Protein AF-A0A925PX98-F1 (afdb_monomer_lite)

Foldseek 3Di:
DDDDDDDDPDPPDPPVCVPVVPVVLVVLLVVLLVCVVVVVLVVSVVSVVVSCVVCVPDDDDPVSCVSSPDD

Secondary structure (DSSP, 8-state):
-------------TTSSTTTTTHHHHHHHHHHHHHHHTT-HHHHHHHHHHHHHH-TT----HHHHHHHS--

Radius of gyration: 18.39 Å; chains: 1; bounding box: 26×47×52 Å

Sequence (71 aa):
MKREAALAQAPAGIAADAQVAIDEPTRELEAIAKLRAGGRHEEADKALAEFRRKRPDYRIPEAMWERVKAR

pLDDT: mean 73.28, std 19.37, range [37.41, 92.56]

Structure (mmCIF, N/CA/C/O backbone):
data_AF-A0A925PX98-F1
#
_entry.id   AF-A0A925PX98-F1
#
loop_
_atom_site.group_PDB
_atom_site.id
_atom_site.type_symbol
_atom_site.label_atom_id
_atom_site.label_alt_id
_atom_site.label_comp_id
_atom_site.label_asym_id
_atom_site.label_entity_id
_atom_site.label_seq_id
_atom_site.pdbx_PDB_ins_code
_atom_site.Cartn_x
_atom_site.Cartn_y
_atom_site.Cartn_z
_atom_site.occupancy
_atom_site.B_iso_or_equiv
_atom_site.auth_seq_id
_atom_site.auth_comp_id
_atom_site.auth_asym_id
_atom_site.auth_atom_id
_atom_site.pdbx_PDB_model_num
ATOM 1 N N . MET A 1 1 ? 16.422 -39.669 -43.208 1.00 40.28 1 MET A N 1
ATOM 2 C CA . MET A 1 1 ? 16.653 -40.170 -41.836 1.00 40.28 1 MET A CA 1
ATOM 3 C C . MET A 1 1 ? 16.149 -39.126 -40.845 1.00 40.28 1 MET A C 1
ATOM 5 O O . MET A 1 1 ? 16.599 -38.003 -40.964 1.00 40.28 1 MET A O 1
ATOM 9 N N . LYS A 1 2 ? 15.236 -39.538 -39.941 1.00 45.47 2 LYS A N 1
ATOM 10 C CA . LYS A 1 2 ? 15.129 -39.196 -38.496 1.00 45.47 2 LYS A CA 1
ATOM 11 C C . LYS A 1 2 ? 14.975 -37.692 -38.144 1.00 45.47 2 LYS A C 1
AT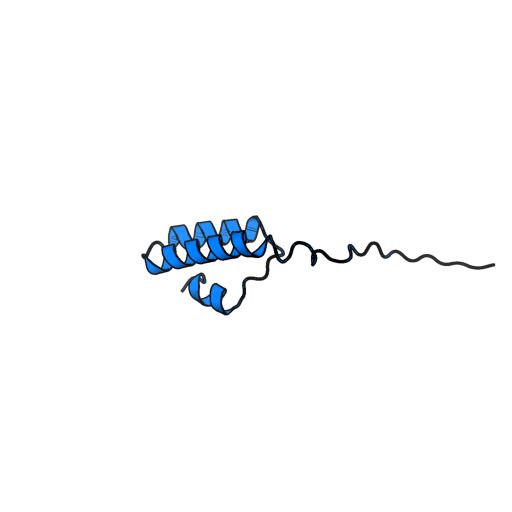OM 13 O O . LYS A 1 2 ? 15.888 -36.931 -38.409 1.00 45.47 2 LYS A O 1
ATOM 18 N N . ARG A 1 3 ? 13.753 -37.228 -37.798 1.00 44.09 3 ARG A N 1
ATOM 19 C CA . ARG A 1 3 ? 13.199 -36.953 -36.430 1.00 44.09 3 ARG A CA 1
ATOM 20 C C . ARG A 1 3 ? 14.054 -35.893 -35.680 1.00 44.09 3 ARG A C 1
ATOM 22 O O . ARG A 1 3 ? 15.263 -35.992 -35.745 1.00 44.09 3 ARG A O 1
ATOM 29 N N . GLU A 1 4 ? 13.565 -34.844 -35.009 1.00 37.41 4 GLU A N 1
ATOM 30 C CA . GLU A 1 4 ? 12.602 -34.715 -33.888 1.00 37.41 4 GLU A CA 1
ATOM 31 C C . GLU A 1 4 ? 12.306 -33.192 -33.740 1.00 37.41 4 GLU A C 1
ATOM 33 O O . GLU A 1 4 ? 13.215 -32.382 -33.876 1.00 37.41 4 GLU A O 1
ATOM 38 N N . ALA A 1 5 ? 11.066 -32.694 -33.733 1.00 47.59 5 ALA A N 1
ATOM 39 C CA . ALA A 1 5 ? 10.213 -32.493 -32.554 1.00 47.59 5 ALA A CA 1
ATOM 40 C C . ALA A 1 5 ? 10.942 -31.963 -31.301 1.00 47.59 5 ALA A C 1
ATOM 42 O O . ALA A 1 5 ? 11.540 -32.750 -30.582 1.00 47.59 5 ALA A O 1
ATOM 43 N N . ALA A 1 6 ? 10.788 -30.670 -30.983 1.00 40.28 6 ALA A N 1
ATOM 44 C CA . ALA A 1 6 ? 10.694 -30.193 -29.598 1.00 40.28 6 ALA A CA 1
ATOM 45 C C . ALA A 1 6 ? 10.199 -28.739 -29.548 1.00 40.28 6 ALA A C 1
ATOM 47 O O . ALA A 1 6 ? 10.879 -27.809 -29.976 1.00 40.28 6 ALA A O 1
ATOM 48 N N . LEU A 1 7 ? 8.999 -28.564 -28.994 1.00 49.62 7 LEU A N 1
ATOM 49 C CA . LEU A 1 7 ? 8.547 -27.310 -28.409 1.00 49.62 7 LEU A CA 1
ATOM 50 C C . LEU A 1 7 ? 9.597 -26.797 -27.414 1.00 49.62 7 LEU A C 1
ATOM 52 O O . LEU A 1 7 ? 9.969 -27.530 -26.505 1.00 49.62 7 LEU A O 1
ATOM 56 N N . ALA A 1 8 ? 9.951 -25.520 -27.510 1.00 43.16 8 ALA A N 1
ATOM 57 C CA . ALA A 1 8 ? 10.256 -24.691 -26.346 1.00 43.16 8 ALA A CA 1
ATOM 58 C C . ALA A 1 8 ? 10.204 -23.218 -26.765 1.00 43.16 8 ALA A C 1
ATOM 60 O O . ALA A 1 8 ? 11.219 -22.540 -26.885 1.00 43.16 8 ALA A O 1
ATOM 61 N N . GLN A 1 9 ? 8.992 -22.712 -26.999 1.00 47.06 9 GLN A N 1
ATOM 62 C CA . GLN A 1 9 ? 8.749 -21.289 -26.787 1.00 47.06 9 GLN A CA 1
ATOM 63 C C . GLN A 1 9 ? 8.881 -21.043 -25.281 1.00 47.06 9 GLN A C 1
ATOM 65 O O . GLN A 1 9 ? 7.926 -21.214 -24.529 1.00 47.06 9 GLN A O 1
ATOM 70 N N . ALA A 1 10 ? 10.086 -20.711 -24.836 1.00 47.06 10 ALA A N 1
ATOM 71 C CA . ALA A 1 10 ? 10.305 -20.060 -23.559 1.00 47.06 10 ALA A CA 1
ATOM 72 C C . ALA A 1 10 ? 10.486 -18.569 -23.865 1.00 47.06 10 ALA A C 1
ATOM 74 O O . ALA A 1 10 ? 11.426 -18.234 -24.592 1.00 47.06 10 ALA A O 1
ATOM 75 N N . PRO A 1 11 ? 9.629 -17.655 -23.374 1.00 47.53 11 PRO A N 1
ATOM 76 C CA . PRO A 1 11 ? 9.970 -16.246 -23.410 1.00 47.53 11 PRO A CA 1
ATOM 77 C C . PRO A 1 11 ? 11.141 -16.037 -22.448 1.00 47.53 11 PRO A C 1
ATOM 79 O O . PRO A 1 11 ? 10.988 -15.958 -21.229 1.00 47.53 11 PRO A O 1
ATOM 82 N N . ALA A 1 12 ? 12.339 -16.013 -23.021 1.00 45.91 12 ALA A N 1
ATOM 83 C CA . ALA A 1 12 ? 13.541 -15.585 -22.348 1.00 45.91 12 ALA A CA 1
ATOM 84 C C . ALA A 1 12 ? 13.379 -14.116 -21.929 1.00 45.91 12 ALA A C 1
ATOM 86 O O . ALA A 1 12 ? 13.280 -13.226 -22.767 1.00 45.91 12 ALA A O 1
ATOM 87 N N . GLY A 1 13 ? 13.389 -13.887 -20.616 1.00 43.88 13 GLY A N 1
ATOM 88 C CA . GLY A 1 13 ? 13.965 -12.683 -20.029 1.00 43.88 13 GLY A CA 1
ATOM 89 C C . GLY A 1 13 ? 13.116 -11.416 -20.063 1.00 43.88 13 GLY A C 1
ATOM 90 O O . GLY A 1 13 ? 13.526 -10.422 -20.657 1.00 43.88 13 GLY A O 1
ATOM 91 N N . ILE A 1 14 ? 12.055 -11.362 -19.253 1.00 49.09 14 ILE A N 1
ATOM 92 C CA . ILE A 1 14 ? 11.599 -10.085 -18.673 1.00 49.09 14 ILE A CA 1
ATOM 93 C C . ILE A 1 14 ? 12.570 -9.703 -17.539 1.00 49.09 14 ILE A C 1
ATOM 95 O O . ILE A 1 14 ? 12.227 -9.696 -16.364 1.00 49.09 14 ILE A O 1
ATOM 99 N N . ALA A 1 15 ? 13.842 -9.498 -17.876 1.00 48.81 15 ALA A N 1
ATOM 100 C CA . ALA A 1 15 ? 14.873 -9.053 -16.933 1.00 48.81 15 ALA A CA 1
ATOM 101 C C . ALA A 1 15 ? 15.573 -7.769 -17.403 1.00 48.81 15 ALA A C 1
ATOM 103 O O . ALA A 1 15 ? 16.331 -7.177 -16.643 1.00 48.81 15 ALA A O 1
ATOM 104 N N . ALA A 1 16 ? 15.288 -7.299 -18.624 1.00 43.62 16 ALA A N 1
ATOM 105 C CA . ALA A 1 16 ? 15.798 -6.026 -19.137 1.00 43.62 16 ALA A CA 1
ATOM 106 C C . ALA A 1 16 ? 14.886 -4.823 -18.812 1.00 43.62 16 ALA A C 1
ATOM 108 O O . ALA A 1 16 ? 15.336 -3.687 -18.899 1.00 43.62 16 ALA A O 1
ATOM 109 N N . ASP A 1 17 ? 13.646 -5.062 -18.370 1.00 44.19 17 ASP A N 1
ATOM 110 C CA . ASP A 1 17 ? 12.726 -4.022 -17.873 1.00 44.19 17 ASP A CA 1
ATOM 111 C C . ASP A 1 17 ? 12.801 -3.860 -16.340 1.00 44.19 17 ASP A C 1
ATOM 113 O O . ASP A 1 17 ? 12.090 -3.079 -15.726 1.00 44.19 17 ASP A O 1
ATOM 117 N N . ALA A 1 18 ? 13.695 -4.590 -15.671 1.00 49.91 18 ALA A N 1
ATOM 118 C CA . ALA A 1 18 ? 13.752 -4.637 -14.214 1.00 49.91 18 ALA A CA 1
ATOM 119 C C . ALA A 1 18 ? 14.483 -3.449 -13.568 1.00 49.91 18 ALA A C 1
ATOM 121 O O . ALA A 1 18 ? 14.636 -3.465 -12.359 1.00 49.91 18 ALA A O 1
ATOM 122 N N . GLN A 1 19 ? 14.958 -2.443 -14.315 1.00 45.06 19 GLN A N 1
ATOM 123 C CA . GLN A 1 19 ? 15.697 -1.304 -13.736 1.00 45.06 19 GLN A CA 1
ATOM 124 C C . GLN A 1 19 ? 14.941 0.033 -13.836 1.00 45.06 19 GLN A C 1
ATOM 126 O O . GLN A 1 19 ? 15.048 0.855 -12.930 1.00 45.06 19 GLN A O 1
ATOM 131 N N . VAL A 1 20 ? 14.142 0.239 -14.891 1.00 43.19 20 VAL A N 1
ATOM 132 C CA . VAL A 1 20 ? 13.281 1.431 -15.057 1.00 43.19 20 VAL A CA 1
ATOM 133 C C . VAL A 1 20 ? 11.922 1.218 -14.382 1.00 43.19 20 VAL A C 1
ATOM 135 O O . VAL A 1 20 ? 11.387 2.140 -13.771 1.00 43.19 20 VAL A O 1
ATOM 138 N N . ALA A 1 21 ? 11.415 -0.018 -14.368 1.00 50.72 21 ALA A N 1
ATOM 139 C CA . ALA A 1 21 ? 10.181 -0.386 -13.682 1.00 50.72 21 ALA A CA 1
ATOM 140 C C . ALA A 1 21 ? 10.356 -0.666 -12.176 1.00 50.72 21 ALA A C 1
ATOM 142 O O . ALA A 1 21 ? 9.457 -1.236 -11.575 1.00 50.72 21 ALA A O 1
ATOM 143 N N . ILE A 1 22 ? 11.480 -0.312 -11.537 1.00 51.88 22 ILE A N 1
ATOM 144 C CA . ILE A 1 22 ? 11.621 -0.412 -10.065 1.00 51.88 22 ILE A CA 1
ATOM 145 C C . ILE A 1 22 ? 10.987 0.800 -9.378 1.00 51.88 22 ILE A C 1
ATOM 147 O O . ILE A 1 22 ? 10.436 0.655 -8.285 1.00 51.88 22 ILE A O 1
ATOM 151 N N . ASP A 1 23 ? 11.032 1.979 -10.006 1.00 59.44 23 ASP A N 1
ATOM 152 C CA . ASP A 1 23 ? 10.609 3.229 -9.361 1.00 59.44 23 ASP A CA 1
ATOM 153 C C . ASP A 1 23 ? 9.090 3.253 -9.118 1.00 59.44 23 ASP A C 1
ATOM 155 O O . ASP A 1 23 ? 8.633 3.603 -8.033 1.00 59.44 23 ASP A O 1
ATOM 159 N N . GLU A 1 24 ? 8.295 2.792 -10.088 1.00 73.38 24 GLU A N 1
ATOM 160 C CA . GLU A 1 24 ? 6.828 2.798 -10.009 1.00 73.38 24 GLU A CA 1
ATOM 161 C C . GLU A 1 24 ? 6.253 1.817 -8.962 1.00 73.38 24 GLU A C 1
ATOM 163 O O . GLU A 1 24 ? 5.514 2.260 -8.076 1.00 73.38 24 GLU A O 1
ATOM 168 N N . PRO A 1 25 ? 6.598 0.511 -8.963 1.00 80.88 25 PRO A N 1
ATOM 169 C CA . PRO A 1 25 ? 6.050 -0.419 -7.992 1.00 80.88 25 PRO A CA 1
ATOM 170 C C . PRO A 1 25 ? 6.574 -0.171 -6.578 1.00 80.88 25 PRO A C 1
ATOM 172 O O . PRO A 1 25 ? 5.828 -0.364 -5.618 1.00 80.88 25 PRO A O 1
ATOM 175 N N . THR A 1 26 ? 7.817 0.299 -6.431 1.00 81.44 26 THR A N 1
ATOM 176 C CA . THR A 1 26 ? 8.352 0.683 -5.118 1.00 81.44 26 THR A CA 1
ATOM 177 C C . THR A 1 26 ? 7.579 1.876 -4.561 1.00 81.44 26 THR A C 1
ATOM 179 O O . THR A 1 26 ? 7.123 1.810 -3.422 1.00 81.44 26 THR A O 1
ATOM 182 N N . ARG A 1 27 ? 7.308 2.912 -5.372 1.00 85.62 27 ARG A N 1
ATOM 183 C CA . ARG A 1 27 ? 6.499 4.067 -4.945 1.00 85.62 27 ARG A CA 1
ATOM 184 C C . ARG A 1 27 ? 5.075 3.697 -4.554 1.00 85.62 27 ARG A C 1
ATOM 186 O O . ARG A 1 27 ? 4.563 4.235 -3.572 1.00 85.62 27 ARG A O 1
ATOM 193 N N . GLU A 1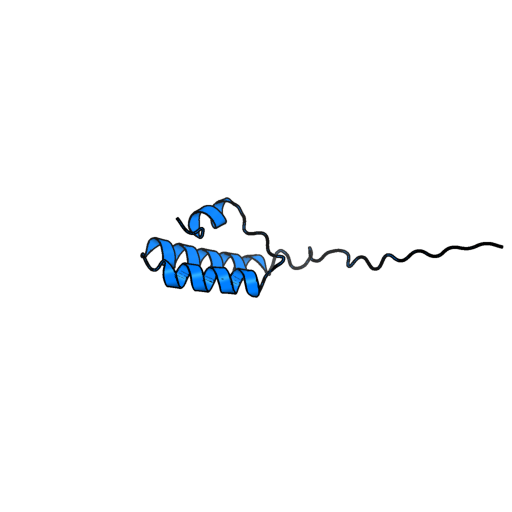 28 ? 4.420 2.807 -5.296 1.00 88.56 28 GLU A N 1
ATOM 194 C CA . GLU A 1 28 ? 3.073 2.350 -4.936 1.00 88.56 28 GLU A CA 1
ATOM 195 C C . GLU A 1 28 ? 3.076 1.577 -3.614 1.00 88.56 28 GLU A C 1
ATOM 197 O O . GLU A 1 28 ? 2.243 1.841 -2.746 1.00 88.56 28 GLU A O 1
ATOM 202 N N . LEU A 1 29 ? 4.047 0.685 -3.407 1.00 88.94 29 LEU A N 1
ATOM 203 C CA . LEU A 1 29 ? 4.196 -0.034 -2.141 1.00 88.94 29 LEU A CA 1
ATOM 204 C C . LEU A 1 29 ? 4.525 0.912 -0.977 1.00 88.94 29 LEU A C 1
ATOM 206 O O . LEU A 1 29 ? 3.985 0.751 0.119 1.00 88.94 29 LEU A O 1
ATOM 210 N N . GLU A 1 30 ? 5.340 1.941 -1.203 1.00 89.44 30 GLU A N 1
ATOM 211 C CA . GLU A 1 30 ? 5.591 2.994 -0.219 1.00 89.44 30 GLU A CA 1
ATOM 212 C C . GLU A 1 30 ? 4.331 3.811 0.099 1.00 89.44 30 GLU A C 1
ATOM 214 O O . GLU A 1 30 ? 4.099 4.151 1.262 1.00 89.44 30 GLU A O 1
ATOM 219 N N . ALA A 1 31 ? 3.493 4.114 -0.896 1.00 90.19 31 ALA A N 1
ATOM 220 C CA . ALA A 1 31 ? 2.212 4.784 -0.684 1.00 90.19 31 ALA A CA 1
ATOM 221 C C . ALA A 1 31 ? 1.263 3.916 0.159 1.00 90.19 31 ALA A C 1
ATOM 223 O O . ALA A 1 31 ? 0.672 4.410 1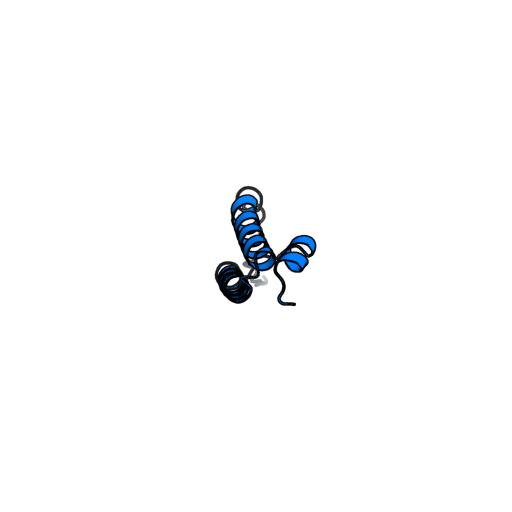.121 1.00 90.19 31 ALA A O 1
ATOM 224 N N . ILE A 1 32 ? 1.190 2.612 -0.125 1.00 91.25 32 ILE A N 1
ATOM 225 C CA . ILE A 1 32 ? 0.430 1.636 0.670 1.00 91.25 32 ILE A CA 1
ATOM 226 C C . ILE A 1 32 ? 0.958 1.582 2.113 1.00 91.25 32 ILE A C 1
ATOM 228 O O . ILE A 1 32 ? 0.179 1.615 3.069 1.00 91.25 32 ILE A O 1
ATOM 232 N N . ALA A 1 33 ? 2.281 1.564 2.295 1.00 90.38 33 ALA A N 1
ATOM 233 C CA . ALA A 1 33 ? 2.903 1.577 3.616 1.00 90.38 33 ALA A CA 1
ATOM 234 C C . ALA A 1 33 ? 2.584 2.870 4.389 1.00 90.38 33 ALA A C 1
ATOM 236 O O . ALA A 1 33 ? 2.305 2.820 5.587 1.00 90.38 33 ALA A O 1
ATOM 237 N N . LYS A 1 34 ? 2.569 4.028 3.714 1.00 91.56 34 LYS A N 1
ATOM 238 C CA . LYS A 1 34 ? 2.157 5.312 4.309 1.00 91.56 34 LYS A CA 1
ATOM 239 C C . LYS A 1 34 ? 0.685 5.303 4.719 1.00 91.56 34 LYS A C 1
ATOM 241 O O . LYS A 1 34 ? 0.366 5.785 5.803 1.00 91.56 34 LYS A O 1
ATOM 246 N N . LEU A 1 35 ? -0.199 4.723 3.904 1.00 91.56 35 LEU A N 1
ATOM 247 C CA . LEU A 1 35 ? -1.616 4.562 4.250 1.00 91.56 35 LEU A CA 1
ATOM 248 C C . LEU A 1 35 ? -1.784 3.708 5.513 1.00 91.56 35 LEU A C 1
ATOM 250 O O . LEU A 1 35 ? -2.520 4.104 6.417 1.00 91.56 35 LEU A O 1
ATOM 254 N N . ARG A 1 36 ? -1.044 2.598 5.634 1.00 88.88 36 ARG A N 1
ATOM 255 C CA . ARG A 1 36 ? -1.038 1.790 6.864 1.00 88.88 36 ARG A CA 1
ATOM 256 C C . ARG A 1 36 ? -0.496 2.550 8.066 1.00 88.88 36 ARG A C 1
ATOM 258 O O . ARG A 1 36 ? -1.114 2.494 9.124 1.00 88.88 36 ARG A O 1
ATOM 265 N N . ALA A 1 37 ? 0.617 3.262 7.908 1.00 87.81 37 ALA A N 1
ATOM 266 C CA . ALA A 1 37 ? 1.198 4.063 8.983 1.00 87.81 37 ALA A CA 1
ATOM 267 C C . ALA A 1 37 ? 0.243 5.172 9.464 1.00 87.81 37 ALA A C 1
ATOM 269 O O . ALA A 1 37 ? 0.227 5.496 10.646 1.00 87.81 37 ALA A O 1
ATOM 270 N N . GLY A 1 38 ? -0.586 5.712 8.566 1.00 89.81 38 GLY A N 1
ATOM 271 C CA . GLY A 1 38 ? -1.628 6.691 8.879 1.00 89.81 38 GLY A CA 1
ATOM 272 C C . GLY A 1 38 ? -2.944 6.103 9.405 1.00 89.81 38 GLY A C 1
ATOM 273 O O . GLY A 1 38 ? -3.920 6.840 9.495 1.00 89.81 38 GLY A O 1
ATOM 274 N N . GLY A 1 39 ? -3.015 4.798 9.695 1.00 89.62 39 GLY A N 1
ATOM 275 C CA . GLY A 1 39 ? -4.228 4.130 10.193 1.00 89.62 39 GLY A CA 1
ATOM 276 C C . GLY A 1 39 ? -5.306 3.868 9.133 1.00 89.62 39 GLY A C 1
ATOM 277 O O . GLY A 1 39 ? -6.380 3.363 9.450 1.00 89.62 39 GLY A O 1
ATOM 278 N N . ARG A 1 40 ? -5.037 4.160 7.854 1.00 91.25 40 ARG A N 1
ATOM 279 C CA . ARG A 1 40 ? -5.959 3.929 6.727 1.00 91.25 40 ARG A CA 1
ATOM 280 C C . ARG A 1 40 ? -5.802 2.505 6.195 1.00 91.25 40 ARG A C 1
ATOM 282 O O . ARG A 1 40 ? -5.412 2.292 5.047 1.00 91.25 40 ARG A O 1
ATOM 289 N N . HIS A 1 41 ? -6.067 1.520 7.051 1.00 89.56 41 HIS A N 1
ATOM 290 C CA . HIS A 1 41 ? -5.833 0.107 6.741 1.00 89.56 41 HIS A CA 1
ATOM 291 C C . HIS A 1 41 ? -6.700 -0.407 5.585 1.00 89.56 41 HIS A C 1
ATOM 293 O O . HIS A 1 41 ? -6.184 -1.112 4.727 1.00 89.56 41 HIS A O 1
ATOM 299 N N . GLU A 1 42 ? -7.969 -0.001 5.503 1.00 90.75 42 GLU A N 1
ATOM 300 C CA . GLU A 1 42 ? -8.868 -0.416 4.413 1.00 90.75 42 GLU A CA 1
ATOM 301 C C . GLU A 1 42 ? -8.413 0.096 3.039 1.00 90.75 42 GLU A C 1
ATOM 303 O O . GLU A 1 42 ? -8.441 -0.636 2.052 1.00 90.75 42 GLU A O 1
ATOM 308 N N . GLU A 1 43 ? -7.957 1.349 2.973 1.00 90.69 43 GLU A N 1
ATOM 309 C CA . GLU A 1 43 ? -7.399 1.944 1.751 1.00 90.69 43 GLU A CA 1
ATOM 310 C C . GLU A 1 43 ? -6.091 1.258 1.353 1.00 90.69 43 GLU A C 1
ATOM 312 O O . GLU A 1 43 ? -5.865 0.979 0.177 1.00 90.69 43 GLU A O 1
ATOM 317 N N . ALA A 1 44 ? -5.244 0.942 2.337 1.00 91.19 44 ALA A N 1
ATOM 318 C CA . ALA A 1 44 ? -4.002 0.222 2.100 1.00 91.19 44 ALA A CA 1
ATOM 319 C C . ALA A 1 44 ? -4.256 -1.193 1.556 1.00 91.19 44 ALA A C 1
ATOM 321 O O . ALA A 1 44 ? -3.578 -1.612 0.621 1.00 91.19 44 ALA A O 1
ATOM 322 N N . ASP A 1 45 ? -5.243 -1.917 2.093 1.00 90.44 45 ASP A N 1
ATOM 323 C CA . ASP A 1 45 ? -5.620 -3.246 1.602 1.00 90.44 45 ASP A CA 1
ATOM 324 C C . ASP A 1 45 ? -6.185 -3.197 0.177 1.00 90.44 45 ASP A C 1
ATOM 326 O O . ASP A 1 45 ? -5.796 -4.012 -0.662 1.00 90.44 45 ASP A O 1
ATOM 330 N N . LYS A 1 46 ? -7.035 -2.210 -0.138 1.00 92.56 46 LYS A N 1
ATOM 331 C CA . LYS A 1 46 ? -7.537 -2.003 -1.507 1.00 92.56 46 LYS A CA 1
ATOM 332 C C . LYS A 1 46 ? -6.399 -1.724 -2.486 1.00 92.56 46 LYS A C 1
ATOM 334 O O . LYS A 1 46 ? -6.283 -2.422 -3.492 1.00 92.56 46 LYS A O 1
ATOM 339 N N . ALA A 1 47 ? -5.526 -0.774 -2.160 1.00 90.44 47 ALA A N 1
ATOM 340 C CA . ALA A 1 47 ? -4.390 -0.420 -3.003 1.00 90.44 47 ALA A CA 1
ATOM 341 C C . ALA A 1 47 ? -3.412 -1.599 -3.180 1.00 90.44 47 ALA A C 1
ATOM 343 O O . ALA A 1 47 ? -2.924 -1.837 -4.283 1.00 90.44 47 ALA A O 1
ATOM 344 N N . LEU A 1 48 ? -3.182 -2.401 -2.135 1.00 89.75 48 LEU A N 1
ATOM 345 C CA . LEU A 1 48 ? -2.359 -3.610 -2.215 1.00 89.75 48 LEU A CA 1
ATOM 346 C C . LEU A 1 48 ? -3.000 -4.706 -3.077 1.00 89.75 48 LEU A C 1
ATOM 348 O O . LEU A 1 48 ? -2.307 -5.380 -3.842 1.00 89.75 48 LEU A O 1
ATOM 352 N N . ALA A 1 49 ? -4.315 -4.894 -2.977 1.00 91.00 49 ALA A N 1
ATOM 353 C CA . ALA A 1 49 ? -5.042 -5.836 -3.817 1.00 91.00 49 ALA A CA 1
ATOM 354 C C . ALA A 1 49 ? -4.987 -5.418 -5.294 1.00 91.00 49 ALA A C 1
AT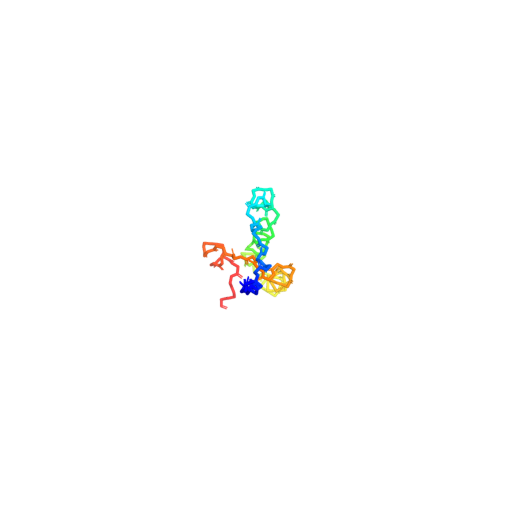OM 356 O O . ALA A 1 49 ? -4.712 -6.251 -6.158 1.00 91.00 49 ALA A O 1
ATOM 357 N N . GLU A 1 50 ? -5.187 -4.133 -5.592 1.00 90.94 50 GLU A N 1
ATOM 358 C CA . GLU A 1 50 ? -5.041 -3.596 -6.947 1.00 90.94 50 GLU A CA 1
ATOM 359 C C . GLU A 1 50 ? -3.616 -3.744 -7.475 1.00 90.94 50 GLU A C 1
ATOM 361 O O . GLU A 1 50 ? -3.434 -4.182 -8.610 1.00 90.94 50 GLU A O 1
ATOM 366 N N . PHE A 1 51 ? -2.609 -3.467 -6.647 1.00 89.25 51 PHE A N 1
ATOM 367 C CA . PHE A 1 51 ? -1.204 -3.653 -6.991 1.00 89.25 51 PHE A CA 1
ATOM 368 C C . PHE A 1 51 ? -0.916 -5.099 -7.418 1.00 89.25 51 PHE A C 1
ATOM 370 O O . PHE A 1 51 ? -0.352 -5.337 -8.487 1.00 89.25 51 PHE A O 1
ATOM 377 N N . ARG A 1 52 ? -1.378 -6.078 -6.629 1.00 86.94 52 ARG A N 1
ATOM 378 C CA . ARG A 1 52 ? -1.218 -7.508 -6.940 1.00 86.94 52 ARG A CA 1
ATOM 379 C C . ARG A 1 52 ? -2.003 -7.937 -8.179 1.00 86.94 52 ARG A C 1
ATOM 381 O O . ARG A 1 52 ? -1.553 -8.822 -8.896 1.00 86.94 52 ARG A O 1
ATOM 388 N N . ARG A 1 53 ? -3.162 -7.324 -8.449 1.00 87.38 53 ARG A N 1
ATOM 389 C CA . ARG A 1 53 ? -3.954 -7.596 -9.662 1.00 87.38 53 ARG A CA 1
ATOM 390 C C . ARG A 1 53 ? -3.302 -7.034 -10.920 1.00 87.38 53 ARG A C 1
ATOM 392 O O . ARG A 1 53 ? -3.328 -7.698 -11.948 1.00 87.38 53 ARG A O 1
ATOM 399 N N . LYS A 1 54 ? -2.742 -5.824 -10.844 1.00 87.00 54 LYS A N 1
ATOM 400 C CA . LYS A 1 54 ? -2.031 -5.183 -11.959 1.00 87.00 54 LYS A CA 1
ATOM 401 C C . LYS A 1 54 ? -0.704 -5.877 -12.252 1.00 87.00 54 LYS A C 1
ATOM 403 O O . LYS A 1 54 ? -0.286 -5.914 -13.403 1.00 87.00 54 LYS A O 1
ATOM 408 N N . ARG A 1 55 ? -0.049 -6.416 -11.219 1.00 83.88 55 ARG A N 1
ATOM 409 C CA . ARG A 1 55 ? 1.274 -7.042 -11.315 1.00 83.88 55 ARG A CA 1
ATOM 410 C C . ARG A 1 55 ? 1.297 -8.412 -10.624 1.00 83.88 55 ARG A C 1
ATOM 412 O O . ARG A 1 55 ? 1.879 -8.538 -9.545 1.00 83.88 55 ARG A O 1
ATOM 419 N N . PRO A 1 56 ? 0.674 -9.441 -11.225 1.00 81.75 56 PRO A N 1
ATOM 420 C CA . PRO A 1 56 ? 0.641 -10.781 -10.641 1.00 81.75 56 PRO A CA 1
ATOM 421 C C . PRO A 1 56 ? 2.032 -11.433 -10.555 1.00 81.75 56 PRO A C 1
ATOM 423 O O . PRO A 1 56 ? 2.285 -12.184 -9.616 1.00 81.75 56 PRO A O 1
ATOM 426 N N . ASP A 1 57 ? 2.945 -11.102 -11.474 1.00 83.50 57 ASP A N 1
ATOM 427 C CA . ASP A 1 57 ? 4.318 -11.630 -11.515 1.00 83.50 57 ASP A CA 1
ATOM 428 C C . ASP A 1 57 ? 5.319 -10.832 -10.658 1.00 83.50 57 ASP A C 1
ATOM 430 O O . ASP A 1 57 ? 6.479 -11.227 -10.512 1.00 83.50 57 ASP A O 1
ATOM 434 N N . TYR A 1 58 ? 4.905 -9.701 -10.071 1.00 82.31 58 TYR A N 1
ATOM 435 C CA . TYR A 1 58 ? 5.803 -8.871 -9.270 1.00 82.31 58 TYR A CA 1
ATOM 436 C C . TYR A 1 58 ? 5.981 -9.449 -7.866 1.00 82.31 58 TYR A C 1
ATOM 438 O O . TYR A 1 58 ? 5.057 -9.488 -7.047 1.00 82.31 58 TYR A O 1
ATOM 446 N N . ARG A 1 59 ? 7.214 -9.852 -7.555 1.00 82.31 59 ARG A N 1
ATOM 447 C CA . ARG A 1 59 ? 7.582 -10.331 -6.225 1.00 82.31 59 ARG A CA 1
ATOM 448 C C . ARG A 1 59 ? 7.867 -9.151 -5.302 1.00 82.31 59 ARG A C 1
ATOM 450 O O . ARG A 1 59 ? 8.902 -8.502 -5.413 1.00 82.31 59 ARG A O 1
ATOM 457 N N . ILE A 1 60 ? 6.964 -8.912 -4.355 1.00 83.69 60 ILE A N 1
ATOM 458 C CA . ILE A 1 60 ? 7.160 -7.897 -3.317 1.00 83.69 60 ILE A CA 1
ATOM 459 C C . ILE A 1 60 ? 8.339 -8.329 -2.423 1.00 83.69 60 ILE A C 1
ATOM 461 O O . ILE A 1 60 ? 8.295 -9.433 -1.871 1.00 83.69 60 ILE A O 1
ATOM 465 N N . PRO A 1 61 ? 9.386 -7.499 -2.259 1.00 83.19 61 PRO A N 1
ATOM 466 C CA . PRO A 1 61 ? 10.491 -7.811 -1.358 1.00 83.19 61 PRO A CA 1
ATOM 467 C C . PRO A 1 61 ? 10.006 -7.860 0.096 1.00 83.19 61 PRO A C 1
ATOM 469 O O . PRO A 1 61 ? 9.180 -7.042 0.502 1.00 83.19 61 PRO A O 1
ATOM 472 N N . GLU A 1 62 ? 10.533 -8.790 0.898 1.00 79.06 62 GLU A N 1
ATOM 473 C CA . GLU A 1 62 ? 10.051 -9.051 2.267 1.00 79.06 62 GLU A CA 1
ATOM 474 C C . GLU A 1 62 ? 10.063 -7.801 3.155 1.00 79.06 62 GLU A C 1
ATOM 476 O O . GLU A 1 62 ? 9.071 -7.513 3.821 1.00 79.06 62 GLU A O 1
ATOM 481 N N . ALA A 1 63 ? 11.120 -6.988 3.073 1.00 82.38 63 ALA A N 1
ATOM 482 C CA . ALA A 1 63 ? 11.228 -5.727 3.811 1.00 82.38 63 ALA A CA 1
ATOM 483 C C . ALA A 1 63 ? 10.085 -4.739 3.503 1.00 82.38 63 ALA A C 1
ATOM 485 O O . ALA A 1 63 ? 9.671 -3.963 4.366 1.00 82.38 63 ALA A O 1
ATOM 486 N N . MET A 1 64 ? 9.562 -4.763 2.273 1.00 85.00 64 MET A N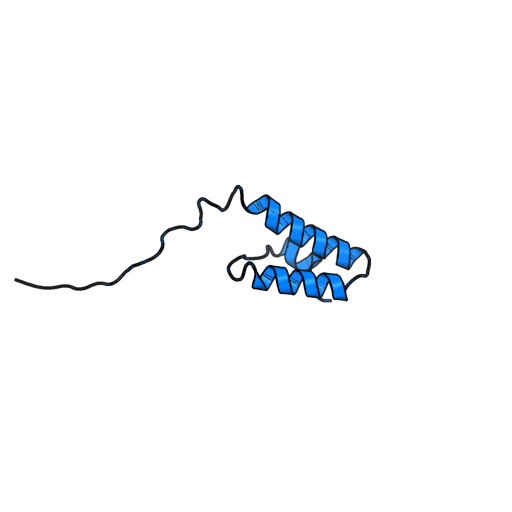 1
ATOM 487 C CA . MET A 1 64 ? 8.412 -3.953 1.880 1.00 85.00 64 MET A CA 1
ATOM 488 C C . MET A 1 64 ? 7.099 -4.647 2.242 1.00 85.00 64 MET A C 1
ATOM 490 O O . MET A 1 64 ? 6.184 -3.991 2.739 1.00 85.00 64 MET A O 1
ATOM 494 N N . TRP A 1 65 ? 7.029 -5.971 2.077 1.00 85.38 65 TRP A N 1
ATOM 495 C CA . TRP A 1 65 ? 5.881 -6.788 2.468 1.00 85.38 65 TRP A CA 1
ATOM 496 C C . TRP A 1 65 ? 5.522 -6.600 3.941 1.00 85.38 65 TRP A C 1
ATOM 498 O O . TRP A 1 65 ? 4.359 -6.394 4.266 1.00 85.38 65 TRP A O 1
ATOM 508 N N . GLU A 1 66 ? 6.509 -6.559 4.832 1.00 86.44 66 GLU A N 1
ATOM 5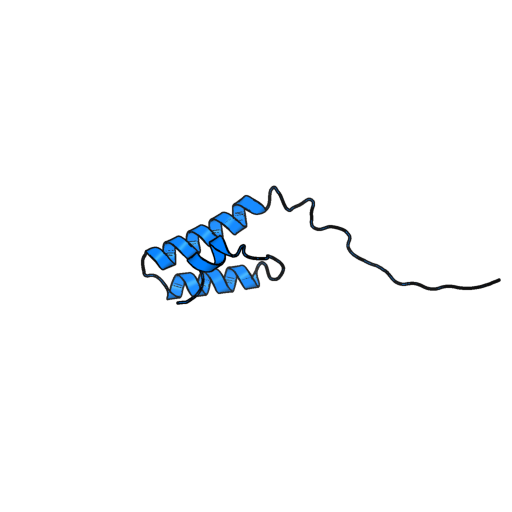09 C CA . GLU A 1 66 ? 6.298 -6.318 6.263 1.00 86.44 66 GLU A CA 1
ATOM 510 C C . GLU A 1 66 ? 5.593 -4.994 6.575 1.00 86.44 66 GLU A C 1
ATOM 512 O O . GLU A 1 66 ? 4.890 -4.888 7.579 1.00 86.44 66 GLU A O 1
ATOM 517 N N . ARG A 1 67 ? 5.760 -3.996 5.704 1.00 84.25 67 ARG A N 1
ATOM 518 C CA . ARG A 1 67 ? 5.207 -2.647 5.870 1.00 84.25 67 ARG A CA 1
ATOM 519 C C . ARG A 1 67 ? 3.810 -2.514 5.268 1.00 84.25 67 ARG A C 1
ATOM 521 O O . ARG A 1 67 ? 3.052 -1.646 5.694 1.00 84.25 67 ARG A O 1
ATOM 528 N N . VAL A 1 68 ? 3.469 -3.361 4.295 1.00 85.38 68 VAL A N 1
ATOM 529 C CA . VAL A 1 68 ? 2.175 -3.333 3.590 1.00 85.38 68 VAL A CA 1
ATOM 530 C C . VAL A 1 68 ? 1.233 -4.475 3.985 1.00 85.38 68 VAL A C 1
ATOM 532 O O . VAL A 1 68 ? 0.027 -4.351 3.761 1.00 85.38 68 VAL A O 1
ATOM 535 N N . LYS A 1 69 ? 1.733 -5.563 4.591 1.00 82.69 69 LYS A N 1
ATOM 536 C CA . LYS A 1 69 ? 0.924 -6.723 5.000 1.00 82.69 69 LYS A CA 1
ATOM 537 C C . LYS A 1 69 ? -0.185 -6.316 5.971 1.00 82.69 69 LYS A C 1
ATOM 539 O O . LYS A 1 69 ? 0.004 -5.427 6.801 1.00 82.69 69 LYS A O 1
ATOM 544 N N . ALA A 1 70 ? -1.337 -6.971 5.854 1.00 74.50 70 ALA A N 1
ATOM 545 C CA . ALA A 1 70 ? -2.399 -6.858 6.846 1.00 74.50 70 ALA A CA 1
ATOM 546 C C . ALA A 1 70 ? -1.893 -7.419 8.180 1.00 74.50 70 ALA A C 1
ATOM 548 O O . ALA A 1 70 ? -1.182 -8.428 8.194 1.00 74.50 70 ALA A O 1
ATOM 549 N N . ARG A 1 71 ? -2.187 -6.711 9.271 1.00 63.53 71 ARG A N 1
ATOM 550 C CA . ARG A 1 71 ? -1.795 -7.095 10.628 1.00 63.53 71 ARG A CA 1
ATOM 551 C C . ARG A 1 71 ? -2.983 -7.680 11.366 1.00 63.53 71 ARG A C 1
ATOM 553 O O . ARG A 1 71 ? -4.108 -7.215 11.085 1.00 63.53 71 ARG A O 1
#